Protein AF-A0A7R7HB21-F1 (afdb_monomer)

Mean predicted aligned error: 10.58 Å

pLDDT: mean 82.47, std 17.95, range [37.19, 97.5]

Solvent-accessible surface area (backbone atoms only — not comparable to full-atom values): 8718 Å² total; per-residue (Å²): 137,89,84,87,78,89,78,93,66,95,66,88,68,74,80,74,73,78,78,67,78,76,70,84,75,56,67,53,67,67,56,42,51,49,54,29,46,71,51,28,47,68,39,37,64,74,70,38,63,90,49,59,82,92,67,64,58,42,59,59,43,36,68,73,66,37,53,72,64,23,36,54,32,49,52,53,38,50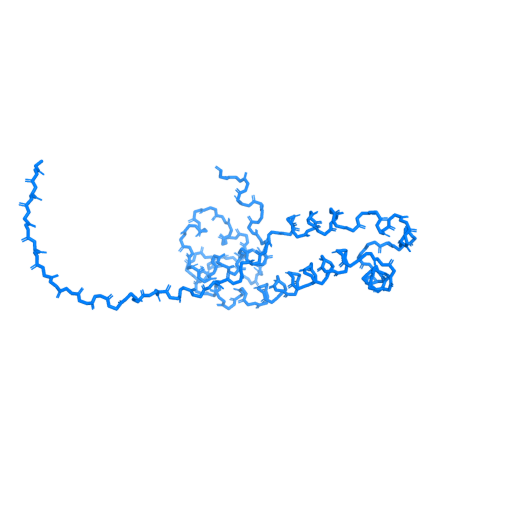,53,45,51,53,51,22,53,52,22,53,70,44,28,64,68,55,28,43,65,48,39,59,75,78,32,64,88,41,70,92,44,66,68,49,38,50,54,48,48,66,36,69,79,46,42,73,69,43,51,69,62,26,52,49,23,41,46,35,40,46,74,38,72,69,58,70,76,75,113

Secondary structure (DSSP, 8-state):
-------------------------PPPHHHHHHHHHHHHHHHHHHHSTTSPTTSSHHHHHHHHHS-HHHHHHHHHHHHHHHHHHHHHHHHHHHTHHHHHHH-GGGTT-HHHHHHHHHSHHHHTTS-HHHHHHHHHTTTTTTTGGG-

Foldseek 3Di:
DDDDDDDPDDDPPPPPPVPDPPPPQQDALVVLVVQLCVQCVVVCVPFVVVDDPPPVVSLVRCCVGNDPSNVVSSVVSVVSVVQLVVLVVCLCVQCVVLCVVFPVVQPPDPVSSLVRCQPPVSVVVGDPSNVSSCVSNNVCVPVVVVD

Radius of gyration: 22.57 Å; Cα contacts (8 Å, |Δi|>4): 119; chains: 1; bounding box: 49×63×46 Å

Structure (mmCIF, N/CA/C/O backbone):
data_AF-A0A7R7HB21-F1
#
_entry.id   AF-A0A7R7HB21-F1
#
loop_
_atom_site.group_PDB
_atom_site.id
_atom_site.type_symbol
_atom_site.label_atom_id
_atom_site.label_alt_id
_atom_site.label_comp_id
_atom_site.label_asym_id
_atom_site.label_entity_id
_atom_site.label_seq_id
_atom_site.pdbx_PDB_ins_code
_atom_site.Cartn_x
_atom_site.Cartn_y
_atom_site.Cartn_z
_atom_site.occupancy
_atom_site.B_iso_or_equiv
_atom_site.auth_seq_id
_atom_site.auth_comp_id
_atom_site.auth_asym_id
_atom_site.auth_atom_id
_atom_site.pdbx_PDB_model_num
ATOM 1 N N . MET A 1 1 ? -29.406 38.909 5.365 1.00 37.19 1 MET A N 1
ATOM 2 C CA . MET A 1 1 ? -28.961 40.000 6.259 1.00 37.19 1 MET A CA 1
ATOM 3 C C . MET A 1 1 ? -27.476 40.226 6.028 1.00 37.19 1 MET A C 1
ATOM 5 O O . MET A 1 1 ? -26.703 39.289 6.155 1.00 37.19 1 MET A O 1
ATOM 9 N N . ARG A 1 2 ? -27.105 41.423 5.563 1.00 41.78 2 ARG A N 1
ATOM 10 C CA . ARG A 1 2 ? -25.721 41.834 5.293 1.00 41.78 2 ARG A CA 1
ATOM 11 C C . ARG A 1 2 ? -25.136 42.425 6.575 1.00 41.78 2 ARG A C 1
ATOM 13 O O . ARG A 1 2 ? -25.660 43.434 7.029 1.00 41.78 2 ARG A O 1
ATOM 20 N N . PHE A 1 3 ? -24.057 41.857 7.105 1.00 42.72 3 PHE A N 1
ATOM 21 C CA . PHE A 1 3 ? -23.233 42.539 8.104 1.00 42.72 3 PHE A CA 1
ATOM 22 C C . PHE A 1 3 ? -21.872 42.842 7.497 1.00 42.72 3 PHE A C 1
ATOM 24 O O . PHE A 1 3 ? -21.032 41.973 7.284 1.00 42.72 3 PHE A O 1
ATOM 31 N N . LYS A 1 4 ? -21.733 44.112 7.129 1.00 39.00 4 LYS A N 1
ATOM 32 C CA . LYS A 1 4 ? -20.508 44.753 6.689 1.00 39.00 4 LYS A CA 1
ATOM 33 C C . LYS A 1 4 ? -20.014 45.526 7.907 1.00 39.00 4 LYS A C 1
ATOM 35 O O . LYS A 1 4 ? -20.574 46.571 8.217 1.00 39.00 4 LYS A O 1
ATOM 40 N N . THR A 1 5 ? -19.009 45.004 8.598 1.00 45.97 5 THR A N 1
ATOM 41 C CA . THR A 1 5 ? -18.304 45.737 9.653 1.00 45.97 5 THR A CA 1
ATOM 42 C C . THR A 1 5 ? -16.810 45.578 9.439 1.00 45.97 5 THR A C 1
ATOM 44 O O . THR A 1 5 ? -16.247 44.489 9.428 1.00 45.97 5 THR A O 1
ATOM 47 N N . ILE A 1 6 ? -16.228 46.733 9.159 1.00 53.91 6 ILE A N 1
ATOM 48 C CA . ILE A 1 6 ? -14.833 47.040 8.908 1.00 53.91 6 ILE A CA 1
ATOM 49 C C . ILE A 1 6 ? -14.020 46.704 10.163 1.00 53.91 6 ILE A C 1
ATOM 51 O O . ILE A 1 6 ? -14.268 47.278 11.217 1.00 53.91 6 ILE A O 1
ATOM 55 N N . CYS A 1 7 ? -13.017 45.839 10.031 1.00 42.38 7 CYS A N 1
ATOM 56 C CA . CYS A 1 7 ? -11.885 45.783 10.952 1.00 42.38 7 CYS A CA 1
ATOM 57 C C . CYS A 1 7 ? -10.614 45.953 10.124 1.00 42.38 7 CYS A C 1
ATOM 59 O O . CYS A 1 7 ? -10.032 45.000 9.614 1.00 42.38 7 CYS A O 1
ATOM 61 N N . LEU A 1 8 ? -10.231 47.217 9.957 1.00 50.16 8 LEU A N 1
ATOM 62 C CA . LEU A 1 8 ? -8.929 47.625 9.456 1.00 50.16 8 LEU A CA 1
ATOM 63 C C . LEU A 1 8 ? -7.939 47.456 10.618 1.00 50.16 8 LEU A C 1
ATOM 65 O O . LEU A 1 8 ? -7.675 48.389 11.367 1.00 50.16 8 LEU A O 1
ATOM 69 N N . ALA A 1 9 ? -7.474 46.226 10.824 1.00 50.12 9 ALA A N 1
ATOM 70 C CA . ALA A 1 9 ? -6.400 45.918 11.755 1.00 50.12 9 ALA A CA 1
ATOM 71 C C . ALA A 1 9 ? -5.219 45.393 10.941 1.00 50.12 9 ALA A C 1
ATOM 73 O O . ALA A 1 9 ? -5.279 44.305 10.368 1.00 50.12 9 ALA A O 1
ATOM 74 N N . LEU A 1 10 ? -4.159 46.202 10.879 1.00 50.12 10 LEU A N 1
ATOM 75 C CA . LEU A 1 10 ? -2.810 45.777 10.527 1.00 50.12 10 LEU A CA 1
ATOM 76 C C . LEU A 1 10 ? -2.435 44.577 11.416 1.00 50.12 10 LEU A C 1
ATOM 78 O O . LEU A 1 10 ? -1.954 44.741 12.532 1.00 50.12 10 LEU A O 1
ATOM 82 N N . CYS A 1 11 ? -2.659 43.362 10.932 1.00 43.56 11 CYS A N 1
ATOM 83 C CA . CYS A 1 11 ? -1.911 42.204 11.384 1.00 43.56 11 CYS A CA 1
ATOM 84 C C . CYS A 1 11 ? -0.862 41.939 10.312 1.00 43.56 11 CYS A C 1
ATOM 86 O O . CYS A 1 11 ? -1.191 41.557 9.191 1.00 43.56 11 CYS A O 1
ATOM 88 N N . LEU A 1 12 ? 0.404 42.150 10.672 1.00 49.28 12 LEU A N 1
ATOM 89 C CA . LEU A 1 12 ? 1.532 41.437 10.084 1.00 49.28 12 LEU A CA 1
ATOM 90 C C . LEU A 1 12 ? 1.268 39.943 10.305 1.00 49.28 12 LEU A C 1
ATOM 92 O O . LEU A 1 12 ? 1.752 39.352 11.267 1.00 49.28 12 LEU A O 1
ATOM 96 N N . THR A 1 13 ? 0.402 39.339 9.493 1.00 51.19 13 THR A N 1
ATOM 97 C CA . THR A 1 13 ? 0.138 37.912 9.588 1.00 51.19 13 THR A CA 1
ATOM 98 C C . THR A 1 13 ? 1.374 37.237 9.035 1.00 51.19 13 THR A C 1
ATOM 100 O O . THR A 1 13 ? 1.545 37.130 7.821 1.00 51.19 13 THR A O 1
ATOM 103 N N . ALA A 1 14 ? 2.261 36.824 9.938 1.00 54.28 14 ALA A N 1
ATOM 104 C CA . ALA A 1 14 ? 3.161 35.723 9.680 1.00 54.28 14 ALA A CA 1
ATOM 105 C C . ALA A 1 14 ? 2.304 34.631 9.039 1.00 54.28 14 ALA A C 1
ATOM 107 O O . ALA A 1 14 ? 1.410 34.082 9.685 1.00 54.28 14 ALA A O 1
ATOM 108 N N . SER A 1 15 ? 2.491 34.415 7.738 1.00 57.56 15 SER A N 1
ATOM 109 C CA . SER A 1 15 ? 1.851 33.336 7.008 1.00 57.56 15 SER A CA 1
ATOM 110 C C . SER A 1 15 ? 2.382 32.047 7.612 1.00 57.56 15 SER A C 1
ATOM 112 O O . SER A 1 15 ? 3.390 31.502 7.169 1.00 57.56 15 SER A O 1
ATOM 114 N N . SER A 1 16 ? 1.740 31.589 8.684 1.00 53.91 16 SER A N 1
ATOM 115 C CA . SER A 1 16 ? 1.856 30.231 9.170 1.00 53.91 16 SER A CA 1
ATOM 116 C C . SER A 1 16 ? 1.290 29.360 8.062 1.00 53.91 16 SER A C 1
ATOM 118 O O . SER A 1 16 ? 0.102 29.045 8.031 1.00 53.91 16 SER A O 1
ATOM 120 N N . PHE A 1 17 ? 2.142 29.018 7.097 1.00 53.94 17 PHE A N 1
ATOM 121 C CA . PHE A 1 17 ? 1.926 27.855 6.265 1.00 53.94 17 PHE A CA 1
ATOM 122 C C . PHE A 1 17 ? 1.791 26.704 7.251 1.00 53.94 17 PHE A C 1
ATOM 124 O O . PHE A 1 17 ? 2.775 26.284 7.857 1.00 53.94 17 PHE A O 1
ATOM 131 N N . ILE A 1 18 ? 0.557 26.259 7.490 1.00 52.84 18 ILE A N 1
ATOM 132 C CA . ILE A 1 18 ? 0.318 25.003 8.182 1.00 52.84 18 ILE A CA 1
ATOM 133 C C . ILE A 1 18 ? 0.951 23.961 7.267 1.00 52.84 18 ILE A C 1
ATOM 135 O O . ILE A 1 18 ? 0.369 23.576 6.249 1.00 52.84 18 ILE A O 1
ATOM 139 N N . THR A 1 19 ? 2.185 23.579 7.589 1.00 53.53 19 THR A N 1
ATOM 140 C CA . THR A 1 19 ? 2.883 22.436 7.023 1.00 53.53 19 THR A CA 1
ATOM 141 C C . THR A 1 19 ? 2.093 21.210 7.448 1.00 53.53 19 THR A C 1
ATOM 143 O O . THR A 1 19 ? 2.383 20.557 8.445 1.00 53.53 19 THR A O 1
ATOM 146 N N . HIS A 1 20 ? 1.014 20.925 6.721 1.00 53.03 20 HIS A N 1
ATOM 147 C CA . HIS A 1 20 ? 0.348 19.646 6.850 1.00 53.03 20 HIS A CA 1
ATOM 148 C C . HIS A 1 20 ? 1.389 18.597 6.464 1.00 53.03 20 HIS A C 1
ATOM 150 O O . HIS A 1 20 ? 1.959 18.700 5.371 1.00 53.03 20 HIS A O 1
ATOM 156 N N . PRO A 1 21 ? 1.679 17.611 7.329 1.00 48.81 21 PRO A N 1
ATOM 157 C CA . PRO A 1 21 ? 2.473 16.484 6.897 1.00 48.81 21 PRO A CA 1
ATOM 158 C C . PRO A 1 21 ? 1.692 15.860 5.745 1.00 48.81 21 PRO A C 1
ATOM 160 O O . PRO A 1 21 ? 0.540 15.451 5.911 1.00 48.81 21 PRO A O 1
ATOM 163 N N . ALA A 1 22 ? 2.291 15.855 4.556 1.00 47.25 22 ALA A N 1
ATOM 164 C CA . ALA A 1 22 ? 1.799 15.045 3.464 1.00 47.25 22 ALA A CA 1
ATOM 165 C C . ALA A 1 22 ? 1.895 13.604 3.963 1.00 47.25 22 ALA A C 1
ATOM 167 O O . ALA A 1 22 ? 2.973 13.011 3.967 1.00 47.25 22 ALA A O 1
ATOM 168 N N . ALA A 1 23 ? 0.786 13.073 4.483 1.00 50.88 23 ALA A N 1
ATOM 169 C CA . ALA A 1 23 ? 0.672 11.652 4.726 1.00 50.88 23 ALA A CA 1
ATOM 170 C C . ALA A 1 23 ? 1.069 10.996 3.407 1.00 50.88 23 ALA A C 1
ATOM 172 O O . ALA A 1 23 ? 0.472 11.300 2.373 1.00 50.88 23 ALA A O 1
ATOM 173 N N . ALA A 1 24 ? 2.127 10.190 3.423 1.00 50.34 24 ALA A N 1
ATOM 174 C CA . ALA A 1 24 ? 2.508 9.390 2.277 1.00 50.34 24 ALA A CA 1
ATOM 175 C C . ALA A 1 24 ? 1.321 8.464 1.986 1.00 50.34 24 ALA A C 1
ATOM 177 O O . ALA A 1 24 ? 1.134 7.441 2.642 1.00 50.34 24 ALA A O 1
ATOM 178 N N . GLN A 1 25 ? 0.436 8.897 1.090 1.00 55.88 25 GLN A N 1
ATOM 179 C CA . GLN A 1 25 ? -0.739 8.140 0.703 1.00 55.88 25 GLN A CA 1
ATOM 180 C C . GLN A 1 25 ? -0.232 6.965 -0.123 1.00 55.88 25 GLN A C 1
ATOM 182 O O . GLN A 1 25 ? 0.241 7.132 -1.246 1.00 55.88 25 GLN A O 1
ATOM 187 N N . THR A 1 26 ? -0.288 5.773 0.459 1.00 66.88 26 THR A N 1
ATOM 188 C CA . THR A 1 26 ? -0.082 4.523 -0.270 1.00 66.88 26 THR A CA 1
ATOM 189 C C . THR A 1 26 ? -1.129 4.443 -1.375 1.00 66.88 26 THR A C 1
ATOM 191 O O . THR A 1 26 ? -2.326 4.586 -1.108 1.00 66.88 26 THR A O 1
ATOM 194 N N . MET A 1 27 ? -0.691 4.230 -2.611 1.00 78.50 27 MET A N 1
ATOM 195 C CA . MET A 1 27 ? -1.599 4.132 -3.753 1.00 78.50 27 MET A CA 1
ATOM 196 C C . MET A 1 27 ? -2.446 2.849 -3.663 1.00 78.50 27 MET A C 1
ATOM 198 O O . MET A 1 27 ? -2.082 1.882 -2.973 1.00 78.50 27 MET A O 1
ATOM 202 N N . SER A 1 28 ? -3.574 2.800 -4.382 1.00 82.44 28 SER A N 1
ATOM 203 C CA . SER A 1 28 ? -4.308 1.537 -4.525 1.00 82.44 28 SER A CA 1
ATOM 204 C C . SER A 1 28 ? -3.424 0.493 -5.229 1.00 82.44 28 SER A C 1
ATOM 206 O O . SER A 1 28 ? -2.502 0.838 -5.978 1.00 82.44 28 SER A O 1
ATOM 208 N N . PHE A 1 29 ? -3.673 -0.799 -4.996 1.00 83.88 29 PHE A N 1
ATOM 209 C CA . PHE A 1 29 ? -2.856 -1.860 -5.594 1.00 83.88 29 PHE A CA 1
ATOM 210 C C . PHE A 1 29 ? -3.009 -1.810 -7.110 1.00 83.88 29 PHE A C 1
ATOM 212 O O . PHE A 1 29 ? -2.029 -1.927 -7.842 1.00 83.88 29 PHE A O 1
ATOM 219 N N . GLY A 1 30 ? -4.244 -1.568 -7.561 1.00 83.69 30 GLY A N 1
ATOM 220 C CA . GLY A 1 30 ? -4.575 -1.406 -8.969 1.00 83.69 30 GLY A CA 1
ATOM 221 C C . GLY A 1 30 ? -3.799 -0.267 -9.620 1.00 83.69 30 GLY A C 1
ATOM 222 O O . GLY A 1 30 ? -3.213 -0.481 -10.678 1.00 83.69 30 GLY A O 1
ATOM 223 N N . ASP A 1 31 ? -3.724 0.899 -8.977 1.00 87.88 31 ASP A N 1
ATOM 224 C CA . ASP A 1 31 ? -2.990 2.047 -9.526 1.00 87.88 31 ASP A CA 1
ATOM 225 C C . ASP A 1 31 ? -1.484 1.782 -9.559 1.00 87.88 31 ASP A C 1
ATOM 227 O O . ASP A 1 31 ? -0.827 2.048 -10.565 1.00 87.88 31 ASP A O 1
ATOM 231 N N . SER A 1 32 ? -0.940 1.194 -8.489 1.00 89.44 32 SER A N 1
ATOM 232 C CA . SER A 1 32 ? 0.481 0.848 -8.407 1.00 89.44 32 SER A CA 1
ATOM 233 C C . SER A 1 32 ? 0.885 -0.144 -9.506 1.00 89.44 32 SER A C 1
ATOM 235 O O . SER A 1 32 ? 1.861 0.085 -10.224 1.00 89.44 32 SER A O 1
ATOM 237 N N . VAL A 1 33 ? 0.091 -1.204 -9.713 1.00 90.38 33 VAL A N 1
ATOM 238 C CA . VAL A 1 33 ? 0.288 -2.161 -10.816 1.00 90.38 33 VAL A CA 1
ATOM 239 C C . VAL A 1 33 ? 0.091 -1.488 -12.174 1.00 90.38 33 VAL A C 1
ATOM 241 O O . VAL A 1 33 ? 0.853 -1.760 -13.100 1.00 90.38 33 VAL A O 1
ATOM 244 N N . GLY A 1 34 ? -0.909 -0.617 -12.312 1.00 92.62 34 GLY A N 1
ATOM 245 C CA . GLY A 1 34 ? -1.221 0.080 -13.557 1.00 92.62 34 GLY A CA 1
ATOM 246 C C . GLY A 1 34 ? -0.067 0.957 -14.036 1.00 92.62 34 GLY A C 1
ATOM 247 O O . GLY A 1 34 ? 0.361 0.833 -15.183 1.00 92.62 34 GLY A O 1
ATOM 248 N N . LEU A 1 35 ? 0.481 1.786 -13.146 1.00 93.12 35 LEU A N 1
ATOM 249 C CA . LEU A 1 35 ? 1.632 2.642 -13.437 1.00 93.12 35 LEU A CA 1
ATOM 250 C C . LEU A 1 35 ? 2.887 1.822 -13.745 1.00 93.12 35 LEU A C 1
ATOM 252 O O . LEU A 1 35 ? 3.598 2.112 -14.708 1.00 93.12 35 LEU A O 1
ATOM 256 N N . TRP A 1 36 ? 3.129 0.760 -12.975 1.00 94.94 36 TRP A N 1
ATOM 257 C CA . TRP A 1 36 ? 4.238 -0.152 -13.238 1.00 94.94 36 TRP A CA 1
ATOM 258 C C . TRP A 1 36 ? 4.115 -0.807 -14.619 1.00 94.94 36 TRP A C 1
ATOM 260 O O . TRP A 1 36 ? 5.058 -0.786 -15.407 1.00 94.94 36 TRP A O 1
ATOM 270 N N . ALA A 1 37 ? 2.935 -1.332 -14.956 1.00 94.38 37 ALA A N 1
ATOM 271 C CA . ALA A 1 37 ? 2.691 -1.992 -16.232 1.00 94.38 37 ALA A CA 1
ATOM 272 C C . ALA A 1 37 ? 2.837 -1.024 -17.414 1.00 94.38 37 ALA A C 1
ATOM 274 O O . ALA A 1 37 ? 3.414 -1.401 -18.432 1.00 94.38 37 ALA A O 1
ATOM 275 N N . GLN A 1 38 ? 2.363 0.219 -17.285 1.00 96.38 38 GLN A N 1
ATOM 276 C CA . GLN A 1 38 ? 2.536 1.251 -18.313 1.00 96.38 38 GLN A CA 1
ATOM 277 C C . GLN A 1 38 ? 4.015 1.541 -18.585 1.00 96.38 38 GLN A C 1
ATOM 279 O O . GLN A 1 38 ? 4.419 1.609 -19.742 1.00 96.38 38 GLN A O 1
ATOM 284 N N . ALA A 1 39 ? 4.827 1.656 -17.533 1.00 96.31 39 ALA A N 1
ATOM 285 C CA . ALA A 1 39 ? 6.249 1.951 -17.667 1.00 96.31 39 ALA A CA 1
ATOM 286 C C . ALA A 1 39 ? 7.084 0.744 -18.129 1.00 96.31 39 ALA A C 1
ATOM 288 O O . ALA A 1 39 ? 8.098 0.927 -18.796 1.00 96.31 39 ALA A O 1
ATOM 289 N N . CYS A 1 40 ? 6.682 -0.480 -17.767 1.00 95.94 40 CYS A N 1
ATOM 290 C CA . CYS A 1 40 ? 7.521 -1.670 -17.909 1.00 95.94 40 CYS A CA 1
ATOM 291 C C . CYS A 1 40 ? 7.086 -2.666 -18.987 1.00 95.94 40 CYS A C 1
ATOM 293 O O . CYS A 1 40 ? 7.872 -3.559 -19.296 1.00 95.94 40 CYS A O 1
ATOM 295 N N . ARG A 1 41 ? 5.884 -2.563 -19.578 1.00 94.88 41 ARG A N 1
ATOM 296 C CA . ARG A 1 41 ? 5.368 -3.573 -20.529 1.00 94.88 41 ARG A CA 1
ATOM 297 C C . ARG A 1 41 ? 6.365 -3.908 -21.643 1.00 94.88 41 ARG A C 1
ATOM 299 O O . ARG A 1 41 ? 6.704 -5.075 -21.819 1.00 94.88 41 ARG A O 1
ATOM 306 N N . ALA A 1 42 ? 6.880 -2.893 -22.335 1.00 96.00 42 ALA A N 1
ATOM 307 C CA . ALA A 1 42 ? 7.817 -3.089 -23.441 1.00 96.00 42 ALA A CA 1
ATOM 308 C C . ALA A 1 42 ? 9.144 -3.727 -22.985 1.00 96.00 42 ALA A C 1
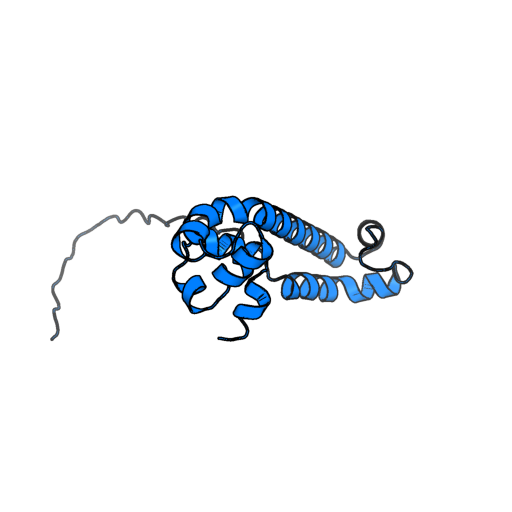ATOM 310 O O . ALA A 1 42 ? 9.685 -4.596 -23.667 1.00 96.00 42 ALA A O 1
ATOM 311 N N . ASP A 1 43 ? 9.654 -3.339 -21.812 1.00 95.12 43 ASP A N 1
ATOM 312 C CA . ASP A 1 43 ? 10.879 -3.910 -21.242 1.00 95.12 43 ASP A CA 1
ATOM 313 C C . ASP A 1 43 ? 10.685 -5.371 -20.819 1.00 95.12 43 ASP A C 1
ATOM 315 O O . ASP A 1 43 ? 11.562 -6.211 -21.039 1.00 95.12 43 ASP A O 1
ATOM 319 N N . VAL A 1 44 ? 9.519 -5.700 -20.255 1.00 94.38 44 VAL A N 1
ATOM 320 C CA . VAL A 1 44 ? 9.160 -7.078 -19.914 1.00 94.38 44 VAL A CA 1
ATOM 321 C C . VAL A 1 44 ? 9.105 -7.931 -21.181 1.00 94.38 44 VAL A C 1
ATOM 323 O O . VAL A 1 44 ? 9.760 -8.968 -21.232 1.00 94.38 44 VAL A O 1
ATOM 326 N N . GLU A 1 45 ? 8.402 -7.484 -22.220 1.00 93.69 45 GLU A N 1
ATOM 327 C CA . GLU A 1 45 ? 8.244 -8.220 -23.483 1.00 93.69 45 GLU A CA 1
ATOM 328 C C . GLU A 1 45 ? 9.563 -8.394 -24.248 1.00 93.69 45 GLU A C 1
ATOM 330 O O . GLU A 1 45 ? 9.838 -9.464 -24.798 1.00 93.69 45 GLU A O 1
ATOM 335 N N . LYS A 1 46 ? 10.415 -7.366 -24.262 1.00 94.31 46 LYS A N 1
ATOM 336 C CA . LYS A 1 46 ? 11.680 -7.390 -25.003 1.00 94.31 46 LYS A CA 1
A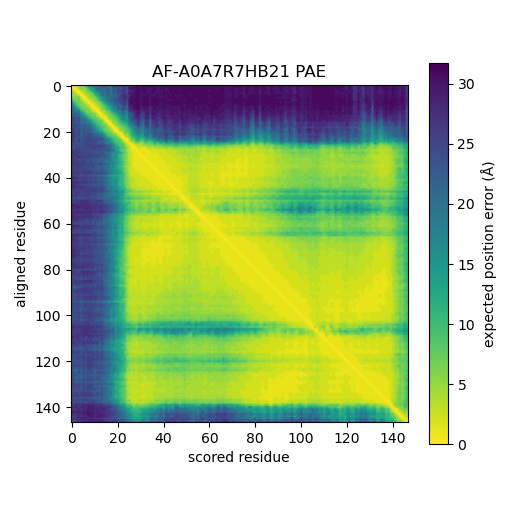TOM 337 C C . LYS A 1 46 ? 12.787 -8.130 -24.256 1.00 94.31 46 LYS A C 1
ATOM 339 O O . LYS A 1 46 ? 13.505 -8.933 -24.854 1.00 94.31 46 LYS A O 1
ATOM 344 N N . SER A 1 47 ? 12.933 -7.862 -22.960 1.00 92.19 47 SER A N 1
ATOM 345 C CA . SER A 1 47 ? 14.149 -8.190 -22.204 1.00 92.19 47 SER A CA 1
ATOM 346 C C . SER A 1 47 ? 13.940 -9.239 -21.110 1.00 92.19 47 SER A C 1
ATOM 348 O O . SER A 1 47 ? 14.908 -9.899 -20.723 1.00 92.19 47 SER A O 1
ATOM 350 N N . CYS A 1 48 ? 12.705 -9.423 -20.626 1.00 93.44 48 CYS A N 1
ATOM 351 C CA . CYS A 1 48 ? 12.391 -10.286 -19.478 1.00 93.44 48 CYS A CA 1
ATOM 352 C C . CYS A 1 48 ? 11.237 -11.281 -19.728 1.00 93.44 48 CYS A C 1
ATOM 354 O O . CYS A 1 48 ? 10.695 -11.837 -18.775 1.00 93.44 48 CYS A O 1
ATOM 356 N N . ARG A 1 49 ? 10.878 -11.553 -20.993 1.00 91.75 49 ARG A N 1
ATOM 357 C CA . ARG A 1 49 ? 9.653 -12.288 -21.378 1.00 91.75 49 ARG A CA 1
ATOM 358 C C . ARG A 1 49 ? 9.516 -13.701 -20.811 1.00 91.75 49 ARG A C 1
ATOM 360 O O . ARG A 1 49 ? 8.409 -14.201 -20.661 1.00 91.75 49 ARG A O 1
ATOM 367 N N . SER A 1 50 ? 10.637 -14.365 -20.534 1.00 89.31 50 SER A N 1
ATOM 368 C CA . SER A 1 50 ? 10.675 -15.734 -20.004 1.00 89.31 50 SER A CA 1
ATOM 369 C C . SER A 1 50 ? 10.546 -15.792 -18.481 1.00 89.31 50 SER A C 1
ATOM 371 O O . SER A 1 50 ? 10.533 -16.879 -17.904 1.00 89.31 50 SER A O 1
ATOM 373 N N . ILE A 1 51 ? 10.457 -14.641 -17.811 1.00 89.38 51 ILE A N 1
ATOM 374 C CA . ILE A 1 51 ? 10.370 -14.566 -16.359 1.00 89.38 51 ILE A CA 1
ATOM 375 C C . ILE A 1 51 ? 8.920 -14.348 -15.952 1.00 89.38 51 ILE A C 1
ATOM 377 O O . ILE A 1 51 ? 8.311 -13.322 -16.244 1.00 89.38 51 ILE A O 1
ATOM 381 N N . ARG A 1 52 ? 8.380 -15.314 -15.209 1.00 82.69 52 ARG A N 1
ATOM 382 C CA . ARG A 1 52 ? 7.028 -15.219 -14.665 1.00 82.69 52 ARG A CA 1
ATOM 383 C C . ARG A 1 52 ? 6.958 -14.107 -13.600 1.00 82.69 52 ARG A C 1
ATOM 385 O O . ARG A 1 52 ? 7.782 -14.124 -12.672 1.00 82.69 52 ARG A O 1
ATOM 392 N N . PRO A 1 53 ? 5.984 -13.180 -13.679 1.00 78.50 53 PRO A N 1
ATOM 393 C CA . PRO A 1 53 ? 5.707 -12.231 -12.603 1.00 78.50 53 PRO A CA 1
ATOM 394 C C . PRO A 1 53 ? 5.490 -12.936 -11.257 1.00 78.50 53 PRO A C 1
ATOM 396 O O . PRO A 1 53 ? 5.043 -14.082 -11.213 1.00 78.50 53 PRO A O 1
ATOM 399 N N . GLY A 1 54 ? 5.848 -12.265 -10.160 1.00 75.25 54 GLY A N 1
ATOM 400 C CA . GLY A 1 54 ? 5.742 -12.804 -8.795 1.00 75.25 54 GLY A CA 1
ATOM 401 C C . GLY A 1 54 ? 6.879 -13.742 -8.364 1.00 75.25 54 GLY A C 1
ATOM 402 O O . GLY A 1 54 ? 6.970 -14.084 -7.195 1.00 75.25 54 GLY A O 1
ATOM 403 N N . SER A 1 55 ? 7.795 -14.120 -9.263 1.00 75.69 55 SER A N 1
ATOM 404 C CA . SER A 1 55 ? 8.925 -15.010 -8.935 1.00 75.69 55 SER A CA 1
ATOM 405 C C . SER A 1 55 ? 10.103 -14.330 -8.217 1.00 75.69 55 SER A C 1
ATOM 407 O O . SER A 1 55 ? 11.131 -14.970 -8.003 1.00 75.69 55 SER A O 1
ATOM 409 N N . GLY A 1 56 ? 10.031 -13.021 -7.942 1.00 79.25 56 GLY A N 1
ATOM 410 C CA . GLY A 1 56 ? 11.162 -12.195 -7.482 1.00 79.25 56 GLY A CA 1
ATOM 411 C C . GLY A 1 56 ? 12.226 -11.935 -8.563 1.00 79.25 56 GLY A C 1
ATOM 412 O O . GLY A 1 56 ? 12.764 -10.836 -8.661 1.00 79.25 56 GLY A O 1
ATOM 413 N N . LYS A 1 57 ? 12.448 -12.896 -9.470 1.00 89.00 57 LYS A N 1
ATOM 414 C CA . LYS A 1 57 ? 13.423 -12.824 -10.574 1.00 89.00 57 LYS A CA 1
ATO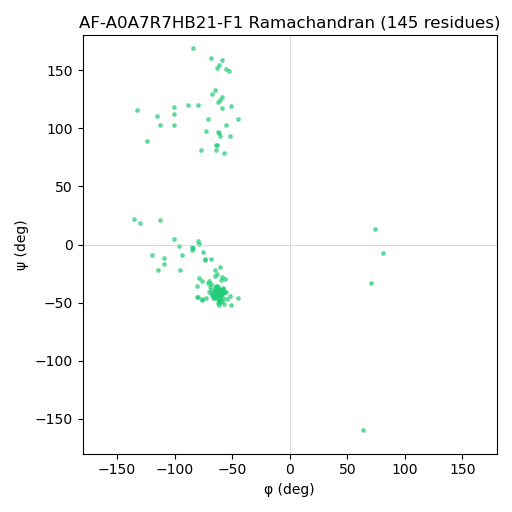M 415 C C . LYS A 1 57 ? 13.126 -11.712 -11.581 1.00 89.00 57 LYS A C 1
ATOM 417 O O . LYS A 1 57 ? 14.038 -11.234 -12.256 1.00 89.00 57 LYS A O 1
ATOM 422 N N . LEU A 1 58 ? 11.861 -11.297 -11.696 1.00 90.56 58 LEU A N 1
ATOM 423 C CA . LEU A 1 58 ? 11.466 -10.239 -12.627 1.00 90.56 58 LEU A CA 1
ATOM 424 C C . LEU A 1 58 ? 12.069 -8.893 -12.223 1.00 90.56 58 LEU A C 1
ATOM 426 O O . LEU A 1 58 ? 12.602 -8.195 -13.080 1.00 90.56 58 LEU A O 1
ATOM 430 N N . ALA A 1 59 ? 12.068 -8.573 -10.926 1.00 88.75 59 ALA A N 1
ATOM 431 C CA . ALA A 1 59 ? 12.672 -7.345 -10.418 1.00 88.75 59 ALA A CA 1
ATOM 432 C C . ALA A 1 59 ? 14.174 -7.299 -10.735 1.00 88.75 59 ALA A C 1
ATOM 434 O O . ALA A 1 59 ? 14.659 -6.306 -11.270 1.00 88.75 59 ALA A O 1
ATOM 435 N N . SER A 1 60 ? 14.896 -8.405 -10.516 1.00 90.75 60 SER A N 1
ATOM 436 C CA . SER A 1 60 ? 16.323 -8.504 -10.857 1.00 90.75 60 SER A CA 1
ATOM 437 C C . SER A 1 60 ? 16.582 -8.319 -12.355 1.00 90.75 60 SER A C 1
ATOM 439 O O . SER A 1 60 ? 17.530 -7.638 -12.742 1.00 90.75 60 SER A O 1
ATOM 441 N N . CYS A 1 61 ? 15.731 -8.887 -13.216 1.00 94.25 61 CYS A N 1
ATOM 442 C CA . CYS A 1 61 ? 15.859 -8.704 -14.660 1.00 94.25 61 CYS A CA 1
ATOM 443 C C . CYS A 1 61 ? 15.634 -7.253 -15.086 1.00 94.25 61 CYS A C 1
ATOM 445 O O . CYS A 1 61 ? 16.434 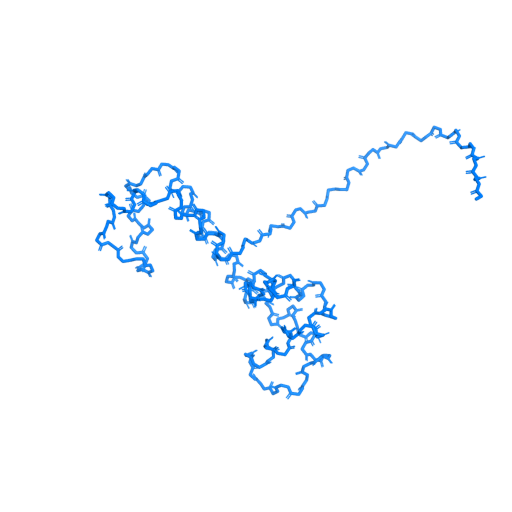-6.712 -15.850 1.00 94.25 61 CYS A O 1
ATOM 447 N N . LEU A 1 62 ? 14.584 -6.610 -14.567 1.00 93.62 62 LEU A N 1
ATOM 448 C CA . LEU A 1 62 ? 14.275 -5.218 -14.887 1.00 93.62 62 LEU A CA 1
ATOM 449 C C . LEU A 1 62 ? 15.370 -4.274 -14.377 1.00 93.62 62 LEU A C 1
ATOM 451 O O . LEU A 1 62 ? 15.806 -3.390 -15.113 1.00 93.62 62 LEU A O 1
ATOM 455 N N . GLN A 1 63 ? 15.915 -4.531 -13.186 1.00 91.31 63 GLN A N 1
ATOM 456 C CA . GLN A 1 63 ? 17.041 -3.772 -12.644 1.00 91.31 63 GLN A CA 1
ATOM 457 C C . GLN A 1 63 ? 18.269 -3.813 -13.567 1.00 91.31 63 GLN A C 1
ATOM 459 O O . GLN A 1 63 ? 18.950 -2.801 -13.750 1.00 91.31 63 GLN A O 1
ATOM 464 N N . ALA A 1 64 ? 18.536 -4.964 -14.186 1.00 92.62 64 ALA A N 1
ATOM 465 C CA . ALA A 1 64 ? 19.668 -5.136 -15.088 1.00 92.62 64 ALA A CA 1
ATOM 466 C C . ALA A 1 64 ? 19.404 -4.565 -16.492 1.00 92.62 64 ALA A C 1
ATOM 468 O O . ALA A 1 64 ? 20.261 -3.876 -17.041 1.00 92.62 64 ALA A O 1
ATOM 469 N N . LYS A 1 65 ? 18.230 -4.836 -17.078 1.00 93.88 65 LYS A N 1
ATOM 470 C CA . LYS A 1 65 ? 18.016 -4.738 -18.535 1.00 93.88 65 LYS A CA 1
ATOM 471 C C . LYS A 1 65 ? 16.941 -3.748 -18.993 1.00 93.88 65 LYS A C 1
ATOM 473 O O . LYS A 1 65 ? 16.816 -3.552 -20.199 1.00 93.88 65 LYS A O 1
ATOM 478 N N . ALA A 1 66 ? 16.147 -3.175 -18.088 1.00 94.94 66 ALA A N 1
ATOM 479 C CA . ALA A 1 66 ? 15.040 -2.295 -18.466 1.00 94.94 66 ALA A CA 1
ATOM 480 C C . ALA A 1 66 ? 15.476 -0.843 -18.715 1.0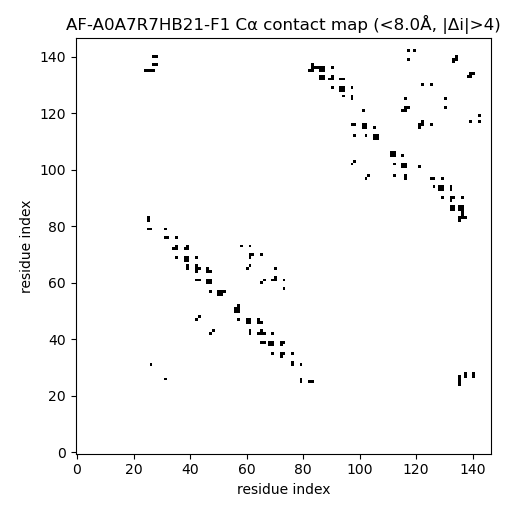0 94.94 66 ALA A C 1
ATOM 482 O O . ALA A 1 66 ? 16.592 -0.438 -18.375 1.00 94.94 66 ALA A O 1
ATOM 483 N N . SER A 1 67 ? 14.565 -0.046 -19.271 1.00 96.88 67 SER A N 1
ATOM 484 C CA . SER A 1 67 ? 14.678 1.412 -19.341 1.00 96.88 67 SER A CA 1
ATOM 485 C C . SER A 1 67 ? 14.798 2.057 -17.952 1.00 96.88 67 SER A C 1
ATOM 487 O O . SER A 1 67 ? 14.377 1.492 -16.938 1.00 96.88 67 SER A O 1
ATOM 489 N N . SER A 1 68 ? 15.338 3.279 -17.888 1.00 96.56 68 SER A N 1
ATOM 490 C CA . SER A 1 68 ? 15.377 4.062 -16.643 1.00 96.56 68 SER A CA 1
ATOM 491 C C . SER A 1 68 ? 13.975 4.305 -16.076 1.00 96.56 68 SER A C 1
ATOM 493 O O . SER A 1 68 ? 13.776 4.170 -14.871 1.00 96.56 68 SER A O 1
ATOM 495 N N . SER A 1 69 ? 12.988 4.571 -16.937 1.00 96.06 69 SER A N 1
ATOM 496 C CA . SER A 1 69 ? 11.583 4.731 -16.550 1.00 96.06 69 SER A CA 1
ATOM 497 C C . SER A 1 69 ? 11.017 3.476 -15.892 1.00 96.06 69 SER A C 1
ATOM 499 O O . SER A 1 69 ? 10.402 3.572 -14.830 1.00 96.06 69 SER A O 1
ATOM 501 N N . CYS A 1 70 ? 11.261 2.293 -16.460 1.00 96.81 70 CYS A N 1
ATOM 502 C CA . CYS A 1 70 ? 10.781 1.052 -15.863 1.00 96.81 70 CYS A CA 1
ATOM 503 C C . CYS A 1 70 ? 11.503 0.717 -14.549 1.00 96.81 70 CYS A C 1
ATOM 505 O O . CYS A 1 70 ? 10.869 0.248 -13.602 1.00 96.81 70 CYS A O 1
ATOM 507 N N . LYS A 1 71 ? 12.809 0.994 -14.438 1.00 95.69 71 LYS A N 1
ATOM 508 C CA . LYS A 1 71 ? 13.542 0.817 -13.171 1.00 95.69 71 LYS A CA 1
ATOM 509 C C . LYS A 1 71 ? 12.957 1.693 -12.064 1.00 95.69 71 LYS A C 1
ATOM 511 O O . LYS A 1 71 ? 12.650 1.180 -10.991 1.00 95.69 71 LYS A O 1
ATOM 516 N N . SER A 1 72 ? 12.715 2.974 -12.346 1.00 95.38 72 SER A N 1
ATOM 517 C CA . SER A 1 72 ? 12.082 3.895 -11.395 1.00 95.38 72 SER A CA 1
ATOM 518 C C . SER A 1 72 ? 10.672 3.447 -11.009 1.00 95.38 72 SER A C 1
ATOM 520 O O . SER A 1 72 ? 10.338 3.422 -9.826 1.00 95.38 72 SER A O 1
ATOM 522 N N . ALA A 1 73 ? 9.860 3.022 -11.981 1.00 94.81 73 ALA A N 1
ATOM 523 C CA . ALA A 1 73 ? 8.522 2.502 -11.710 1.00 94.81 73 ALA A CA 1
ATOM 524 C C . ALA A 1 73 ? 8.554 1.203 -10.887 1.00 94.81 73 ALA A C 1
ATOM 526 O O . ALA A 1 73 ? 7.709 1.000 -10.021 1.00 94.81 73 ALA A O 1
ATOM 527 N N . THR A 1 74 ? 9.545 0.335 -11.112 1.00 93.69 74 THR A N 1
ATOM 528 C CA . THR A 1 74 ? 9.749 -0.896 -10.332 1.00 93.69 74 THR A CA 1
ATOM 529 C C . THR A 1 74 ? 10.135 -0.585 -8.889 1.00 93.69 74 THR A C 1
ATOM 531 O O . THR A 1 74 ? 9.560 -1.176 -7.979 1.00 93.69 74 THR A O 1
ATOM 534 N N . ALA A 1 75 ? 11.038 0.371 -8.660 1.00 93.06 75 ALA A N 1
ATOM 535 C CA . ALA A 1 75 ? 11.379 0.819 -7.310 1.00 93.06 75 ALA A CA 1
ATOM 536 C C . ALA A 1 75 ? 10.155 1.407 -6.587 1.00 93.06 75 ALA A C 1
ATOM 538 O O . ALA A 1 75 ? 9.845 0.998 -5.471 1.00 93.06 75 ALA A O 1
ATOM 539 N N . ALA A 1 76 ? 9.399 2.287 -7.253 1.00 92.62 76 ALA A N 1
ATOM 540 C CA . ALA A 1 76 ? 8.179 2.867 -6.694 1.00 92.62 76 ALA A CA 1
ATOM 541 C C . ALA A 1 76 ? 7.110 1.806 -6.382 1.00 92.62 76 ALA A C 1
ATOM 543 O O . ALA A 1 76 ? 6.437 1.887 -5.353 1.00 92.62 76 ALA A O 1
ATOM 544 N N . PHE A 1 77 ? 6.959 0.797 -7.245 1.00 91.81 77 PHE A N 1
ATOM 545 C CA . PHE A 1 77 ? 6.067 -0.335 -7.005 1.00 91.81 77 PHE A CA 1
ATOM 546 C C . PHE A 1 77 ? 6.475 -1.111 -5.746 1.00 91.81 77 PHE A C 1
ATOM 548 O O . PHE A 1 77 ? 5.635 -1.345 -4.880 1.00 91.81 77 PHE A O 1
ATOM 555 N N . ILE A 1 78 ? 7.762 -1.449 -5.605 1.00 90.88 78 ILE A N 1
ATOM 556 C CA . ILE A 1 78 ? 8.291 -2.156 -4.428 1.00 90.88 78 ILE A CA 1
ATOM 557 C C . ILE A 1 78 ? 8.028 -1.349 -3.152 1.00 90.88 78 ILE A C 1
ATOM 559 O O . ILE A 1 78 ? 7.438 -1.885 -2.218 1.00 90.88 78 ILE A O 1
ATOM 563 N N . THR A 1 79 ? 8.346 -0.052 -3.141 1.00 92.38 79 THR A N 1
ATOM 564 C CA . THR A 1 79 ? 8.081 0.819 -1.985 1.00 92.38 79 THR A CA 1
ATOM 565 C C . THR A 1 79 ? 6.592 0.872 -1.621 1.00 92.38 79 THR A C 1
ATOM 567 O O . THR A 1 79 ? 6.243 0.832 -0.443 1.00 92.38 79 THR A O 1
ATOM 570 N N . ASN A 1 80 ? 5.685 0.911 -2.606 1.00 90.94 80 ASN A N 1
ATOM 571 C CA . ASN A 1 80 ? 4.243 0.856 -2.336 1.00 90.94 80 ASN A CA 1
ATOM 572 C C . ASN A 1 80 ? 3.814 -0.487 -1.722 1.00 90.94 80 ASN A C 1
ATOM 574 O O . ASN A 1 80 ? 2.930 -0.511 -0.866 1.00 90.94 80 ASN A O 1
ATOM 578 N N . MET A 1 81 ? 4.422 -1.601 -2.143 1.00 89.94 81 MET A N 1
ATOM 579 C CA . MET A 1 81 ? 4.127 -2.922 -1.577 1.00 89.94 81 MET A CA 1
ATOM 580 C C . MET A 1 81 ? 4.651 -3.061 -0.146 1.00 89.94 81 MET A C 1
ATOM 582 O O . MET A 1 81 ? 3.944 -3.582 0.714 1.00 89.94 81 MET A O 1
ATOM 586 N N . GLU A 1 82 ? 5.851 -2.554 0.134 1.00 91.81 82 GLU A N 1
ATOM 587 C CA . GLU A 1 82 ? 6.419 -2.526 1.487 1.00 91.81 82 GLU A CA 1
ATOM 588 C C . GLU A 1 82 ? 5.558 -1.687 2.437 1.00 91.81 82 GLU A C 1
ATOM 590 O O . GLU A 1 82 ? 5.246 -2.123 3.545 1.00 91.81 82 GLU A O 1
ATOM 595 N N . ALA A 1 83 ? 5.099 -0.518 1.983 1.00 91.38 83 ALA A N 1
ATOM 596 C CA . ALA A 1 83 ? 4.212 0.336 2.765 1.00 91.38 83 ALA A CA 1
ATOM 597 C C . ALA A 1 83 ? 2.855 -0.335 3.055 1.00 91.38 83 ALA A C 1
ATOM 599 O O . ALA A 1 83 ? 2.340 -0.226 4.168 1.00 91.38 83 ALA A O 1
ATOM 600 N N . ARG A 1 84 ? 2.300 -1.078 2.087 1.00 91.44 84 ARG A N 1
ATOM 601 C CA . ARG A 1 84 ? 1.089 -1.896 2.275 1.00 91.44 84 ARG A CA 1
ATOM 602 C C . ARG A 1 84 ? 1.288 -2.972 3.334 1.00 91.44 84 ARG A C 1
ATOM 604 O O . ARG A 1 84 ? 0.480 -3.065 4.252 1.00 91.44 84 ARG A O 1
ATOM 611 N N . LEU A 1 85 ? 2.383 -3.731 3.256 1.00 92.38 85 LEU A N 1
ATOM 612 C CA . LEU A 1 85 ? 2.705 -4.759 4.249 1.00 92.38 85 LEU A CA 1
ATOM 613 C C . LEU A 1 85 ? 2.860 -4.159 5.655 1.00 92.38 85 LEU A C 1
ATOM 615 O O . LEU A 1 85 ? 2.338 -4.707 6.625 1.00 92.38 85 LEU A O 1
ATOM 619 N N . ALA A 1 86 ? 3.531 -3.012 5.775 1.00 94.06 86 ALA A N 1
ATOM 620 C CA . ALA A 1 86 ? 3.661 -2.311 7.049 1.00 94.06 86 ALA A CA 1
ATOM 621 C C . ALA A 1 86 ? 2.294 -1.860 7.600 1.00 94.06 86 ALA A C 1
ATOM 623 O O . ALA A 1 86 ? 2.027 -2.000 8.795 1.00 94.06 86 ALA A O 1
ATOM 624 N N . ALA A 1 87 ? 1.401 -1.368 6.736 1.00 92.62 87 ALA A N 1
ATOM 625 C CA . ALA A 1 87 ? 0.046 -0.992 7.126 1.00 92.62 87 ALA A CA 1
ATOM 626 C C . ALA A 1 87 ? -0.787 -2.200 7.587 1.00 92.62 87 ALA A C 1
ATOM 628 O O . ALA A 1 87 ? -1.467 -2.109 8.609 1.00 92.62 87 ALA A O 1
ATOM 629 N N . GLU A 1 88 ? -0.692 -3.341 6.897 1.00 92.62 88 GLU A N 1
ATOM 630 C CA . GLU A 1 88 ? -1.337 -4.594 7.311 1.00 92.62 88 GLU A CA 1
ATOM 631 C C . GLU A 1 88 ? -0.872 -5.037 8.705 1.00 92.62 88 GLU A C 1
ATOM 633 O O . GLU A 1 88 ? -1.692 -5.427 9.538 1.00 92.62 88 GLU A O 1
ATOM 638 N N . GLN A 1 89 ? 0.429 -4.925 8.991 1.00 95.06 89 GLN A N 1
ATOM 639 C CA . GLN A 1 89 ? 1.002 -5.256 10.299 1.00 95.06 89 GLN A CA 1
ATOM 640 C C . GLN A 1 89 ? 0.577 -4.277 11.403 1.00 95.06 89 GLN A C 1
ATOM 642 O O . GLN A 1 89 ? 0.388 -4.683 12.550 1.00 95.06 89 GLN A O 1
ATOM 647 N N . ALA A 1 90 ? 0.404 -2.996 11.072 1.00 95.12 90 ALA A N 1
ATOM 648 C CA . ALA A 1 90 ? -0.010 -1.966 12.023 1.00 95.12 90 ALA A CA 1
ATOM 649 C C . ALA A 1 90 ? -1.523 -1.985 12.313 1.00 95.12 90 ALA A C 1
ATOM 651 O O . ALA A 1 90 ? -1.953 -1.616 13.412 1.00 95.12 90 ALA A O 1
ATOM 652 N N . ALA A 1 91 ? -2.343 -2.427 11.354 1.00 95.00 91 ALA A N 1
ATOM 653 C CA . ALA A 1 91 ? -3.799 -2.347 11.430 1.00 95.00 91 ALA A CA 1
ATOM 654 C C . ALA A 1 91 ? -4.421 -2.995 12.685 1.00 95.00 91 ALA A C 1
ATOM 656 O O . ALA A 1 91 ? -5.305 -2.369 13.270 1.00 95.00 91 ALA A O 1
ATOM 657 N N . PRO A 1 92 ? -3.985 -4.173 13.185 1.00 94.69 92 PRO A N 1
ATOM 658 C CA . PRO A 1 92 ? -4.555 -4.760 14.399 1.00 94.69 92 PRO A CA 1
ATOM 659 C C . PRO A 1 92 ? -4.452 -3.859 15.633 1.00 94.69 92 PRO A C 1
ATOM 661 O O . PRO A 1 92 ? -5.384 -3.820 16.434 1.00 94.69 92 PRO A O 1
ATOM 664 N N . GLN A 1 93 ? -3.342 -3.129 15.776 1.00 96.62 93 GLN A N 1
ATOM 665 C CA . GLN A 1 93 ? -3.135 -2.196 16.885 1.00 96.62 93 GLN A CA 1
ATOM 666 C C . GLN A 1 93 ? -3.944 -0.917 16.671 1.00 96.62 93 GLN A C 1
ATOM 668 O O . GLN A 1 93 ? -4.688 -0.495 17.554 1.00 96.62 93 GLN A O 1
ATOM 673 N N . LEU A 1 94 ? -3.864 -0.341 15.469 1.00 97.19 94 LEU A N 1
ATOM 674 C CA . LEU A 1 94 ? -4.560 0.903 15.128 1.00 97.19 94 LEU A CA 1
ATOM 675 C C . LEU A 1 94 ? -6.090 0.760 15.146 1.00 97.19 94 LEU A C 1
ATOM 677 O O . LEU A 1 94 ? -6.789 1.731 15.413 1.00 97.19 94 LEU A O 1
ATOM 681 N N . CYS A 1 95 ? -6.608 -0.446 14.910 1.00 97.00 95 CYS A N 1
ATOM 682 C CA . CYS A 1 95 ? -8.034 -0.760 14.942 1.00 97.00 95 CYS A CA 1
ATOM 683 C C . CYS A 1 95 ? -8.490 -1.441 16.244 1.00 97.00 95 CYS A C 1
ATOM 685 O O . CYS A 1 95 ? -9.649 -1.842 16.336 1.00 97.00 95 CYS A O 1
ATOM 687 N N . ALA A 1 96 ? -7.627 -1.605 17.255 1.00 96.38 96 ALA A N 1
ATOM 688 C CA . ALA A 1 96 ? -7.968 -2.357 18.469 1.00 96.38 96 ALA A CA 1
ATOM 689 C C . ALA A 1 96 ? -9.179 -1.765 19.211 1.00 96.38 96 ALA A C 1
ATOM 691 O O . ALA A 1 96 ? -10.071 -2.502 19.643 1.00 96.38 96 ALA A O 1
ATOM 692 N N . PHE A 1 97 ? -9.233 -0.433 19.312 1.00 97.38 97 PHE A N 1
ATOM 693 C CA . PHE A 1 97 ? -10.369 0.288 19.885 1.00 97.38 97 PHE A CA 1
ATOM 694 C C . PHE A 1 97 ? -11.652 0.036 19.084 1.00 97.38 97 PHE A C 1
ATOM 696 O O . PHE A 1 97 ? -12.655 -0.404 19.642 1.00 97.38 97 PHE A O 1
ATOM 703 N N . ASP A 1 98 ? -11.600 0.230 17.766 1.00 97.50 98 ASP A N 1
ATOM 704 C CA . ASP A 1 98 ? -12.757 0.075 16.885 1.00 97.50 98 ASP A CA 1
ATOM 705 C C . ASP A 1 98 ? -13.295 -1.364 16.855 1.00 97.50 98 ASP A C 1
ATOM 707 O O . ASP A 1 98 ? -14.503 -1.595 16.797 1.00 97.50 98 ASP A O 1
ATOM 711 N N . VAL A 1 99 ? -12.405 -2.358 16.941 1.00 96.94 99 VAL A N 1
ATOM 712 C CA . VAL A 1 99 ? -12.792 -3.768 17.061 1.00 96.94 99 VAL A CA 1
ATOM 713 C C . VAL A 1 99 ? -13.575 -4.005 18.346 1.00 96.94 99 VAL A C 1
ATOM 715 O O . VAL A 1 99 ? -14.581 -4.715 18.316 1.00 96.94 99 VAL A O 1
ATOM 718 N N . LYS A 1 100 ? -13.119 -3.438 19.468 1.00 95.94 100 LYS A N 1
ATOM 719 C CA . LYS A 1 100 ? -13.797 -3.575 20.760 1.00 95.94 100 LYS A CA 1
ATOM 720 C C . LYS A 1 100 ? -15.165 -2.895 20.739 1.00 95.94 100 LYS A C 1
ATOM 722 O O . LYS A 1 100 ? -16.124 -3.480 21.226 1.00 95.94 100 LYS A O 1
ATOM 727 N N . GLU A 1 101 ? -15.247 -1.708 20.152 1.00 96.88 101 GLU A N 1
ATOM 728 C CA . GLU A 1 101 ? -16.467 -0.902 20.132 1.00 96.88 101 GLU A CA 1
ATOM 729 C C . GLU A 1 101 ? -17.534 -1.467 19.180 1.00 96.88 101 GLU A C 1
ATOM 731 O O . GLU A 1 101 ? -18.699 -1.601 19.547 1.00 96.88 101 GLU A O 1
ATOM 736 N N . PHE A 1 102 ? -17.152 -1.847 17.956 1.00 95.56 102 PHE A N 1
ATOM 737 C CA . PHE A 1 102 ? -18.120 -2.181 16.901 1.00 95.56 102 PHE A CA 1
ATOM 738 C C . PHE A 1 102 ? -18.192 -3.672 16.557 1.00 95.56 102 PHE A C 1
ATOM 740 O O . PHE A 1 102 ? -19.139 -4.113 15.901 1.00 95.56 102 PHE A O 1
ATOM 747 N N . CYS A 1 103 ? -17.189 -4.460 16.954 1.00 95.62 103 CYS A N 1
ATOM 748 C CA . CYS A 1 103 ? -16.981 -5.821 16.451 1.00 95.62 103 CYS A CA 1
ATOM 749 C C . CYS A 1 103 ? -16.660 -6.852 17.547 1.00 95.62 103 CYS A C 1
ATOM 751 O O . CYS A 1 103 ? -16.124 -7.922 17.243 1.00 95.62 103 CYS A O 1
ATOM 753 N N . ALA A 1 104 ? -17.027 -6.586 18.806 1.00 91.31 104 ALA A N 1
ATOM 754 C CA . ALA A 1 104 ? -16.755 -7.477 19.940 1.00 91.31 104 ALA A CA 1
ATOM 755 C C . ALA A 1 104 ? -17.299 -8.909 19.751 1.00 91.31 104 ALA A C 1
ATOM 757 O O . ALA A 1 104 ? -16.697 -9.870 20.224 1.00 91.31 104 ALA A O 1
ATOM 758 N N . SER A 1 105 ? -18.395 -9.078 19.002 1.00 90.88 105 SER A N 1
ATOM 759 C CA . SER A 1 105 ? -19.025 -10.382 18.744 1.00 90.88 105 SER A CA 1
ATOM 760 C C . SER A 1 105 ? -18.284 -11.274 17.736 1.00 90.88 105 SER A C 1
ATOM 762 O O . SER A 1 105 ? -18.663 -12.426 17.544 1.00 90.88 105 SER A O 1
ATOM 764 N N . GLN A 1 106 ? -17.228 -10.786 17.073 1.00 86.44 106 GLN A N 1
ATOM 765 C CA . GLN A 1 106 ? -16.594 -11.486 15.942 1.00 86.44 106 GLN A CA 1
ATOM 766 C C . GLN A 1 106 ? -15.631 -12.629 16.325 1.00 86.44 106 GLN A C 1
ATOM 768 O O . GLN A 1 106 ? -15.036 -13.262 15.448 1.00 86.44 106 GLN A O 1
ATOM 773 N N . GLY A 1 107 ? -15.491 -12.947 17.615 1.00 82.12 107 GLY A N 1
ATOM 774 C CA . GLY A 1 107 ? -14.585 -13.995 18.096 1.00 82.12 107 GLY A CA 1
ATOM 775 C C . GLY A 1 107 ? -13.107 -13.684 17.813 1.00 82.12 107 GLY A C 1
ATOM 776 O O . GLY A 1 107 ? -12.723 -12.536 17.603 1.00 82.12 107 GLY A O 1
ATOM 777 N N . THR A 1 108 ? -12.240 -14.698 17.807 1.00 81.88 108 THR A N 1
ATOM 778 C CA . THR A 1 108 ? -10.773 -14.528 17.705 1.00 81.88 108 THR A CA 1
ATOM 779 C C . THR A 1 108 ? -10.234 -14.386 16.274 1.00 81.88 108 THR A C 1
ATOM 781 O O . THR A 1 108 ? -9.044 -14.149 16.091 1.00 81.88 108 THR A O 1
ATOM 784 N N . GLY A 1 109 ? -11.079 -14.484 15.241 1.00 85.56 109 GLY A N 1
ATOM 785 C CA . GLY A 1 109 ? -10.632 -14.454 13.843 1.00 85.56 109 GLY A CA 1
ATOM 786 C C . GLY A 1 109 ? -10.357 -13.041 13.315 1.00 85.56 109 GLY A C 1
ATOM 787 O O . GLY A 1 109 ? -11.283 -12.235 13.227 1.00 85.56 109 GLY A O 1
ATOM 788 N N . GLN A 1 110 ? -9.121 -12.764 12.877 1.00 87.56 110 GLN A N 1
ATOM 789 C CA . GLN A 1 110 ? -8.744 -11.472 12.277 1.00 87.56 110 GLN A CA 1
ATOM 790 C C . GLN A 1 110 ? -9.586 -11.143 11.036 1.00 87.56 110 GLN A C 1
ATOM 792 O O . GLN A 1 110 ? -10.108 -10.039 10.933 1.00 87.56 110 GLN A O 1
ATOM 797 N N . ALA A 1 111 ? -9.828 -12.123 10.159 1.00 90.25 111 ALA A N 1
ATOM 798 C CA . ALA A 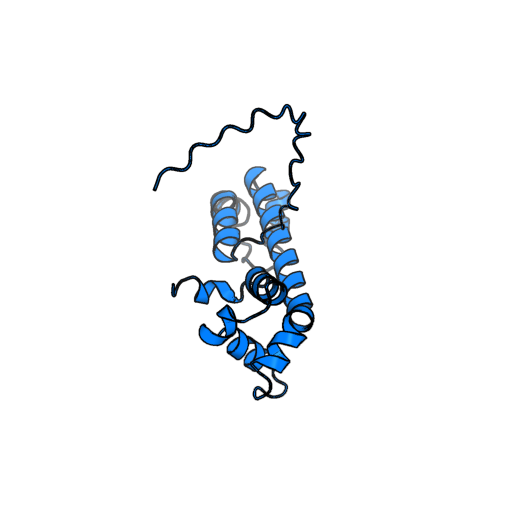1 111 ? -10.660 -11.938 8.968 1.00 90.25 111 ALA A CA 1
ATOM 799 C C . ALA A 1 111 ? -12.116 -11.550 9.299 1.00 90.25 111 ALA A C 1
ATOM 801 O O . ALA A 1 111 ? -12.693 -10.691 8.638 1.00 90.25 111 ALA A O 1
ATOM 802 N N . ARG A 1 112 ? -12.707 -12.129 10.356 1.00 92.69 112 ARG A N 1
ATOM 803 C CA . ARG A 1 112 ? -14.075 -11.793 10.804 1.00 92.69 112 ARG A CA 1
ATOM 804 C C . ARG A 1 112 ? -14.153 -10.370 11.351 1.00 92.69 112 ARG A C 1
ATOM 806 O O . ARG A 1 112 ? -15.072 -9.626 11.017 1.00 92.69 112 ARG A O 1
ATOM 813 N N . LYS A 1 113 ? -13.163 -9.978 12.156 1.00 94.38 113 LYS A N 1
ATOM 814 C CA . LYS A 1 113 ? -13.027 -8.607 12.664 1.00 94.38 113 LYS A CA 1
ATOM 815 C C . LYS A 1 113 ? -12.857 -7.614 11.519 1.00 94.38 113 LYS A C 1
ATOM 817 O O . LYS A 1 113 ? -13.604 -6.647 11.461 1.00 94.38 113 LYS A O 1
ATOM 822 N N . LEU A 1 114 ? -11.957 -7.900 10.580 1.00 93.50 114 LEU A N 1
ATOM 823 C CA . LEU A 1 114 ? -11.738 -7.083 9.391 1.00 93.50 114 LEU A CA 1
ATOM 824 C C . LEU A 1 114 ? -13.030 -6.911 8.582 1.00 93.50 114 LEU A C 1
ATOM 826 O O . LEU A 1 114 ? -13.455 -5.784 8.344 1.00 93.50 114 LEU A O 1
ATOM 830 N N . HIS A 1 115 ? -13.715 -8.010 8.257 1.00 92.12 115 HIS A N 1
ATOM 831 C CA . HIS A 1 115 ? -14.997 -7.970 7.553 1.00 92.12 115 HIS A CA 1
ATOM 832 C C . HIS A 1 115 ? -16.045 -7.128 8.300 1.00 92.12 115 HIS A C 1
ATOM 834 O O . HIS A 1 115 ? -16.780 -6.350 7.695 1.00 92.12 115 HIS A O 1
ATOM 840 N N . CYS A 1 116 ? -16.104 -7.237 9.629 1.00 95.00 116 CYS A N 1
ATOM 841 C CA . CYS A 1 116 ? -16.995 -6.422 10.445 1.00 95.00 116 CYS A CA 1
ATOM 842 C C . CYS A 1 116 ? -16.654 -4.923 10.399 1.00 95.00 116 CYS A C 1
ATOM 844 O O . CYS A 1 116 ? -17.578 -4.122 10.248 1.00 95.00 116 CYS A O 1
ATOM 846 N N . LEU A 1 117 ? -15.374 -4.543 10.495 1.00 94.75 117 LEU A N 1
ATOM 847 C CA . LEU A 1 117 ? -14.916 -3.148 10.384 1.00 94.75 117 LEU A CA 1
ATOM 848 C C . LEU A 1 117 ? -15.226 -2.562 8.997 1.00 94.75 117 LEU A C 1
ATOM 850 O O . LEU A 1 117 ? -15.602 -1.401 8.872 1.00 94.75 117 LEU A O 1
ATOM 854 N N . MET A 1 118 ? -15.103 -3.394 7.964 1.00 92.19 118 MET A N 1
ATOM 855 C CA . MET A 1 118 ? -15.300 -3.055 6.556 1.00 92.19 118 MET A CA 1
ATOM 856 C C . MET A 1 118 ? -16.766 -2.863 6.139 1.00 92.19 118 MET A C 1
ATOM 858 O O . MET A 1 118 ? -17.031 -2.329 5.062 1.00 92.19 118 MET A O 1
ATOM 862 N N . ARG A 1 119 ? -17.749 -3.254 6.962 1.00 90.50 119 ARG A N 1
ATOM 863 C CA . ARG A 1 119 ? -19.162 -2.961 6.669 1.00 90.50 119 ARG A CA 1
ATOM 864 C C . ARG A 1 119 ? -19.402 -1.456 6.698 1.00 90.50 119 ARG A C 1
ATOM 866 O O . ARG A 1 119 ? -19.027 -0.809 7.666 1.00 90.50 119 ARG A O 1
ATOM 873 N N . ARG A 1 120 ? -20.093 -0.914 5.689 1.00 88.38 120 ARG A N 1
ATOM 874 C CA . ARG A 1 120 ? -20.317 0.536 5.497 1.00 88.38 120 ARG A CA 1
ATOM 875 C C . ARG A 1 120 ? -20.712 1.285 6.777 1.00 88.38 120 ARG A C 1
ATOM 877 O O . ARG A 1 120 ? -20.151 2.342 7.059 1.00 88.38 120 ARG A O 1
ATOM 884 N N . ASP A 1 121 ? -21.651 0.740 7.546 1.00 90.06 121 ASP A N 1
ATOM 885 C CA . ASP A 1 121 ? -22.181 1.400 8.745 1.00 90.06 121 ASP A CA 1
ATOM 886 C C . ASP A 1 121 ? -21.163 1.436 9.895 1.00 90.06 121 ASP A C 1
ATOM 888 O O . ASP A 1 121 ? -21.089 2.424 10.625 1.00 90.06 121 ASP A O 1
ATOM 892 N N . ASN A 1 122 ? -20.319 0.407 10.009 1.00 92.81 122 ASN A N 1
ATOM 893 C CA . ASN A 1 122 ? -19.198 0.391 10.948 1.00 92.81 122 ASN A CA 1
ATOM 894 C C . ASN A 1 122 ? -18.056 1.269 10.438 1.00 92.81 122 ASN A C 1
ATOM 896 O O . ASN A 1 122 ? -17.571 2.122 11.175 1.00 92.81 122 ASN A O 1
ATOM 900 N N . PHE A 1 123 ? -17.691 1.127 9.161 1.00 91.88 123 PHE A N 1
ATOM 901 C CA . PHE A 1 123 ? -16.593 1.848 8.526 1.00 91.88 123 PHE A CA 1
ATOM 902 C C . PHE A 1 123 ? -16.702 3.363 8.729 1.00 91.88 123 PHE A C 1
ATOM 904 O O . PHE A 1 123 ? -15.730 4.015 9.100 1.00 91.88 123 PHE A O 1
ATOM 911 N N . ARG A 1 124 ? -17.900 3.938 8.559 1.00 91.75 124 ARG A N 1
ATOM 912 C CA . ARG A 1 124 ? -18.144 5.378 8.765 1.00 91.75 124 ARG A CA 1
ATOM 913 C C . ARG A 1 124 ? -17.826 5.847 10.187 1.00 91.75 124 ARG A C 1
ATOM 915 O O . ARG A 1 124 ? -17.392 6.986 10.355 1.00 91.75 124 ARG A O 1
ATOM 922 N N . ARG A 1 125 ? -17.983 4.973 11.180 1.00 94.62 125 ARG A N 1
ATOM 923 C CA . ARG A 1 125 ? -17.828 5.262 12.613 1.00 94.62 125 ARG A CA 1
ATOM 924 C C . ARG A 1 125 ? -16.428 4.968 13.153 1.00 94.62 125 ARG A C 1
ATOM 926 O O . ARG A 1 125 ? -16.144 5.364 14.276 1.00 94.62 125 ARG A O 1
ATOM 933 N N . LEU A 1 126 ? -15.567 4.324 12.362 1.00 95.50 126 LEU A N 1
ATOM 934 C CA . LEU A 1 126 ? -14.201 4.014 12.779 1.00 95.50 126 LEU A CA 1
ATOM 935 C C . LEU A 1 126 ? -13.382 5.282 13.031 1.00 95.50 126 LEU A C 1
ATOM 937 O O . LEU A 1 126 ? -13.580 6.313 12.367 1.00 95.50 126 LEU A O 1
ATOM 941 N N . THR A 1 127 ? -12.398 5.161 13.918 1.00 97.06 127 THR A N 1
ATOM 942 C CA . THR A 1 127 ? -11.353 6.169 14.095 1.00 97.06 127 THR A CA 1
ATOM 943 C C . THR A 1 127 ? -10.629 6.465 12.778 1.00 97.06 127 THR A C 1
ATOM 945 O O . THR A 1 127 ? -10.497 5.610 11.895 1.00 97.06 127 THR A O 1
ATOM 948 N N . THR A 1 128 ? -10.120 7.692 12.637 1.00 95.38 128 THR A N 1
ATOM 949 C CA . THR A 1 128 ? -9.322 8.091 11.465 1.00 95.38 128 THR A CA 1
ATOM 950 C C . THR A 1 128 ? -8.100 7.193 11.289 1.00 95.38 128 THR A C 1
ATOM 952 O O . THR A 1 128 ? -7.816 6.775 10.169 1.00 95.38 128 THR A O 1
ATOM 955 N N . ALA A 1 129 ? -7.430 6.841 12.390 1.00 95.31 129 ALA A N 1
ATOM 956 C CA . ALA A 1 129 ? -6.263 5.966 12.376 1.00 95.31 129 ALA A CA 1
ATOM 957 C C . ALA A 1 129 ? -6.596 4.576 11.812 1.00 95.31 129 ALA A C 1
ATOM 959 O O . ALA A 1 129 ? -5.900 4.098 10.918 1.00 95.31 129 ALA A O 1
ATOM 960 N N . CYS A 1 130 ? -7.695 3.955 12.256 1.00 95.88 130 CYS A N 1
ATOM 961 C CA . CYS A 1 130 ? -8.110 2.667 11.710 1.00 95.88 130 CYS A CA 1
ATOM 962 C C . CYS A 1 130 ? -8.515 2.778 10.233 1.00 95.88 130 CYS A C 1
ATOM 964 O O . CYS A 1 130 ? -8.045 1.985 9.423 1.00 95.88 130 CYS A O 1
ATOM 966 N N . LYS A 1 131 ? -9.299 3.792 9.828 1.00 93.06 131 LYS A N 1
ATOM 967 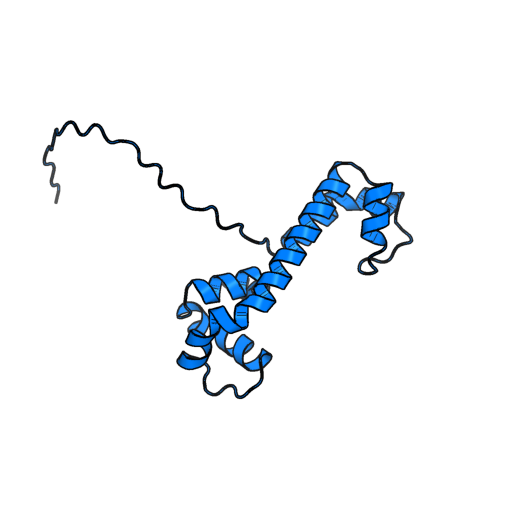C CA . LYS A 1 131 ? -9.656 4.003 8.405 1.00 93.06 131 LYS A CA 1
ATOM 968 C C . LYS A 1 131 ? -8.422 4.098 7.512 1.00 93.06 131 LYS A C 1
ATOM 970 O O . LYS A 1 131 ? -8.371 3.445 6.474 1.00 93.06 131 LYS A O 1
ATOM 975 N N . GLN A 1 132 ? -7.433 4.885 7.932 1.00 91.06 132 GLN A N 1
ATOM 976 C CA . GLN A 1 132 ? -6.178 5.056 7.205 1.00 91.06 132 GLN A CA 1
ATOM 977 C C . GLN A 1 132 ? -5.380 3.756 7.141 1.00 91.06 132 GLN A C 1
ATOM 979 O O . GLN A 1 132 ? -4.880 3.423 6.073 1.00 91.06 132 GLN A O 1
ATOM 984 N N . ALA A 1 133 ? -5.313 2.989 8.232 1.00 92.94 133 ALA A N 1
ATOM 985 C CA . ALA A 1 133 ? -4.640 1.693 8.240 1.00 92.94 133 ALA A CA 1
ATOM 986 C C . ALA A 1 133 ? -5.310 0.692 7.284 1.00 92.94 133 ALA A C 1
ATOM 988 O O . ALA A 1 133 ? -4.627 0.067 6.479 1.00 92.94 133 ALA A O 1
ATOM 989 N N . LEU A 1 134 ? -6.646 0.587 7.310 1.00 92.25 134 LEU A N 1
ATOM 990 C CA . LEU A 1 134 ? -7.406 -0.284 6.404 1.00 92.25 134 LEU A CA 1
ATOM 991 C C . LEU A 1 134 ? -7.247 0.142 4.934 1.00 92.25 134 LEU A C 1
ATOM 993 O O . LEU A 1 13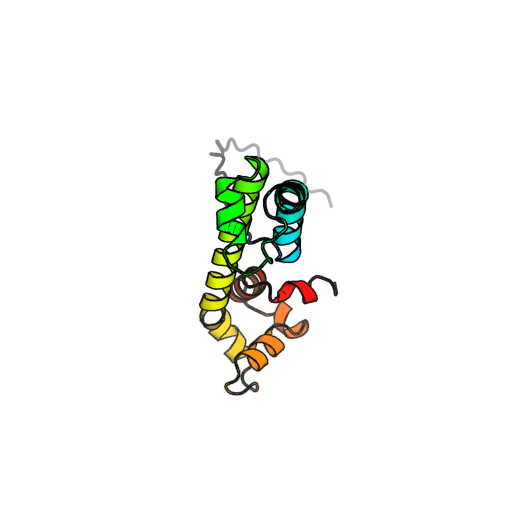4 ? -7.153 -0.708 4.047 1.00 92.25 134 LEU A O 1
ATOM 997 N N . GLN A 1 135 ? -7.219 1.453 4.668 1.00 89.06 135 GLN A N 1
ATOM 998 C CA . GLN A 1 135 ? -6.984 1.997 3.331 1.00 89.06 135 GLN A CA 1
ATOM 999 C C . GLN A 1 135 ? -5.563 1.699 2.854 1.00 89.06 135 GLN A C 1
ATOM 1001 O O . GLN A 1 135 ? -5.382 1.241 1.729 1.00 89.06 135 GLN A O 1
ATOM 1006 N N . ALA A 1 136 ? -4.567 1.922 3.710 1.00 88.94 136 ALA A N 1
ATOM 1007 C CA . ALA A 1 136 ? -3.168 1.725 3.368 1.00 88.94 136 ALA A CA 1
ATOM 1008 C C . ALA A 1 136 ? -2.798 0.249 3.208 1.00 88.94 136 ALA A C 1
ATOM 1010 O O . ALA A 1 136 ? -1.991 -0.092 2.350 1.00 88.94 136 ALA A O 1
ATOM 1011 N N . ALA A 1 137 ? -3.465 -0.635 3.951 1.00 91.19 137 ALA A N 1
ATOM 1012 C CA . ALA A 1 137 ? -3.436 -2.079 3.740 1.00 91.19 137 ALA A CA 1
ATOM 1013 C C . ALA A 1 137 ? -4.134 -2.510 2.430 1.00 91.19 137 ALA A C 1
ATOM 1015 O O . ALA A 1 137 ? -4.012 -3.649 1.992 1.00 91.19 137 ALA A O 1
ATOM 1016 N N . GLY A 1 138 ? -4.887 -1.616 1.778 1.00 87.62 138 GLY A N 1
ATOM 1017 C CA . GLY A 1 138 ? -5.621 -1.909 0.547 1.00 87.62 138 GLY A CA 1
ATOM 1018 C C . GLY A 1 138 ? -6.868 -2.767 0.735 1.00 87.62 138 GLY A C 1
ATOM 1019 O O . GLY A 1 138 ? -7.435 -3.251 -0.243 1.00 87.62 138 GLY A O 1
ATOM 1020 N N . TRP A 1 139 ? -7.339 -2.948 1.968 1.00 87.69 139 TRP A N 1
ATOM 1021 C CA . TRP A 1 139 ? -8.548 -3.728 2.240 1.00 87.69 139 TRP A CA 1
ATOM 1022 C C . TRP A 1 139 ? -9.827 -2.985 1.834 1.00 87.69 139 TRP A C 1
ATOM 1024 O O . TRP A 1 139 ? -10.884 -3.593 1.710 1.00 87.69 139 TRP A O 1
ATOM 1034 N N . LEU A 1 140 ? -9.743 -1.680 1.559 1.00 78.44 140 LEU A N 1
ATOM 1035 C CA . LEU A 1 140 ? -10.881 -0.855 1.143 1.00 78.44 140 LEU A CA 1
ATOM 1036 C C . LEU A 1 140 ? -11.013 -0.678 -0.377 1.00 78.44 140 LEU A C 1
ATOM 1038 O O . LEU A 1 140 ? -11.987 -0.063 -0.818 1.00 78.44 140 LEU A O 1
ATOM 1042 N N . ASP A 1 141 ? -10.102 -1.241 -1.180 1.00 66.75 141 ASP A N 1
ATOM 1043 C CA . ASP A 1 141 ? -10.071 -1.058 -2.644 1.00 66.75 141 ASP A CA 1
ATOM 1044 C C . ASP A 1 141 ? -11.370 -1.557 -3.334 1.00 66.75 141 ASP A C 1
ATOM 1046 O O . ASP A 1 141 ? -11.693 -1.139 -4.448 1.00 66.75 141 ASP A O 1
ATOM 1050 N N . GLN A 1 142 ? -12.157 -2.413 -2.664 1.00 55.91 142 GLN A N 1
ATOM 1051 C CA . GLN A 1 142 ? -13.485 -2.866 -3.114 1.00 55.91 142 GLN A CA 1
ATOM 1052 C C . GLN A 1 142 ? -14.655 -2.059 -2.527 1.00 55.91 142 GLN A C 1
ATOM 1054 O O . GLN A 1 142 ? -15.727 -2.039 -3.117 1.00 55.91 142 GLN A O 1
ATOM 1059 N N . ILE A 1 143 ? -14.479 -1.378 -1.390 1.00 56.75 143 ILE A N 1
ATOM 1060 C CA . ILE A 1 143 ? -15.543 -0.593 -0.734 1.00 56.75 143 ILE A CA 1
ATOM 1061 C C . ILE A 1 143 ? -15.690 0.776 -1.401 1.00 56.75 143 ILE A C 1
ATOM 1063 O O . ILE A 1 143 ? -16.807 1.262 -1.567 1.00 56.75 143 ILE A O 1
ATOM 1067 N N . ALA A 1 144 ? -14.578 1.370 -1.844 1.00 54.88 144 ALA A N 1
ATOM 1068 C CA . ALA A 1 144 ? -14.571 2.654 -2.545 1.00 54.88 144 ALA A CA 1
ATOM 1069 C C . ALA A 1 144 ? -15.285 2.615 -3.912 1.00 54.88 144 ALA A C 1
ATOM 1071 O O . ALA A 1 144 ? -15.726 3.651 -4.391 1.00 54.88 144 ALA A O 1
ATOM 1072 N N . LYS A 1 145 ? -15.436 1.430 -4.522 1.00 50.59 145 LYS A N 1
ATOM 1073 C CA . LYS A 1 145 ? -16.161 1.236 -5.794 1.00 50.59 145 LYS A CA 1
ATOM 1074 C C . LYS A 1 145 ? -17.681 1.070 -5.627 1.00 50.59 145 LYS A C 1
ATOM 1076 O O . LYS A 1 145 ? -18.379 0.945 -6.625 1.00 50.59 145 LYS A O 1
ATOM 1081 N N . ILE A 1 146 ? -18.180 1.025 -4.386 1.00 44.50 146 ILE A N 1
ATOM 1082 C CA . ILE A 1 146 ? -19.607 0.861 -4.029 1.00 44.50 146 ILE A CA 1
ATOM 1083 C C . ILE A 1 146 ? -20.142 2.159 -3.371 1.00 44.50 146 ILE A C 1
ATOM 1085 O O . ILE A 1 146 ? -21.106 2.157 -2.600 1.00 44.50 146 ILE A O 1
ATOM 1089 N N . GLN A 1 147 ? -19.473 3.288 -3.607 1.00 43.59 147 GLN A N 1
ATOM 1090 C CA . GLN A 1 147 ? -20.013 4.636 -3.401 1.00 43.59 147 GLN A CA 1
ATOM 1091 C C . GLN A 1 147 ? -20.367 5.229 -4.761 1.00 43.59 147 GLN A C 1
ATOM 1093 O O . GLN A 1 147 ? -21.304 6.052 -4.774 1.00 43.59 147 GLN A O 1
#

Sequence (147 aa):
MRFKTICLALCLTASSFITHPAAAQTMSFGDSVGLWAQACRADVEKSCRSIRPGSGKLASCLQAKASSSCKSATAAFITNMEARLAAEQAAPQLCAFDVKEFCASQGTGQARKLHCLMRRDNFRRLTTACKQALQAAGWLDQIAKIQ